Protein AF-A0A9P6BK01-F1 (afdb_monomer_lite)

Structure (mmCIF, N/CA/C/O backbone):
data_AF-A0A9P6BK01-F1
#
_entry.id   AF-A0A9P6BK01-F1
#
loop_
_atom_site.group_PDB
_atom_site.id
_atom_site.type_symbol
_atom_site.label_atom_id
_atom_site.label_alt_id
_atom_site.label_comp_id
_atom_site.label_asym_id
_atom_site.label_entity_id
_atom_site.label_seq_id
_atom_site.pdbx_PDB_ins_code
_atom_site.Cartn_x
_atom_site.Cartn_y
_atom_site.Cartn_z
_atom_site.occupancy
_atom_site.B_iso_or_equiv
_atom_site.auth_seq_id
_atom_site.auth_comp_id
_atom_site.auth_asym_id
_atom_site.auth_atom_id
_atom_site.pdbx_PDB_model_num
ATOM 1 N N . PRO A 1 1 ? -1.335 26.432 8.986 1.00 70.12 1 PRO A N 1
ATOM 2 C CA . PRO A 1 1 ? -2.713 26.936 8.759 1.00 70.12 1 PRO A CA 1
ATOM 3 C C . PRO A 1 1 ? -3.712 26.022 9.475 1.00 70.12 1 PRO A C 1
ATOM 5 O O . PRO A 1 1 ? -3.526 24.813 9.412 1.00 70.12 1 PRO A O 1
ATOM 8 N N . ASP A 1 2 ? -4.699 26.567 10.192 1.00 81.12 2 ASP A N 1
ATOM 9 C CA . ASP A 1 2 ? -5.766 25.748 10.791 1.00 81.12 2 ASP A CA 1
ATOM 10 C C . ASP A 1 2 ? -6.653 25.167 9.677 1.00 81.12 2 ASP A C 1
ATOM 12 O O . ASP A 1 2 ? -7.021 25.878 8.739 1.00 81.12 2 ASP A O 1
ATOM 16 N N . HIS A 1 3 ? -6.980 23.879 9.778 1.00 87.94 3 HIS A N 1
ATOM 17 C CA . HIS A 1 3 ? -7.926 23.202 8.897 1.00 87.94 3 HIS A CA 1
ATOM 18 C C . HIS A 1 3 ? -9.234 23.025 9.674 1.00 87.94 3 HIS A C 1
ATOM 20 O O . HIS A 1 3 ? -9.408 21.997 10.328 1.00 87.94 3 HIS A O 1
ATOM 26 N N . PRO A 1 4 ? -10.163 23.999 9.622 1.00 86.81 4 PRO A N 1
ATOM 27 C CA . PRO A 1 4 ? -11.284 24.079 10.558 1.00 86.81 4 PRO A CA 1
ATOM 28 C C . PRO A 1 4 ? -12.218 22.863 10.507 1.00 86.81 4 PRO A C 1
ATOM 30 O O . PRO A 1 4 ? -12.826 22.524 11.516 1.00 86.81 4 PRO A O 1
ATOM 33 N N . LEU A 1 5 ? -12.313 22.174 9.366 1.00 89.00 5 LEU A N 1
ATOM 34 C CA . LEU A 1 5 ? -13.068 20.920 9.258 1.00 89.00 5 LEU A CA 1
ATOM 35 C C . LEU A 1 5 ? -12.388 19.766 10.007 1.00 89.00 5 LEU A C 1
ATOM 37 O O . LEU A 1 5 ? -13.056 18.934 10.602 1.00 89.00 5 LEU A O 1
ATOM 41 N N . VAL A 1 6 ? -11.061 19.719 10.037 1.00 87.44 6 VAL A N 1
ATOM 42 C CA . VAL A 1 6 ? -10.340 18.686 10.787 1.00 87.44 6 VAL A CA 1
ATOM 43 C C . VAL A 1 6 ? -10.355 19.026 12.274 1.00 87.44 6 VAL A C 1
ATOM 45 O O . VAL A 1 6 ? -10.785 18.217 13.091 1.00 87.44 6 VAL A O 1
ATOM 48 N N . SER A 1 7 ? -9.950 20.243 12.634 1.00 88.31 7 SER A N 1
ATOM 49 C CA . SER A 1 7 ? -9.804 20.646 14.033 1.00 88.31 7 SER A CA 1
ATOM 50 C C . SER A 1 7 ? -11.149 20.759 14.754 1.00 88.31 7 SER A C 1
ATOM 52 O O . SER A 1 7 ? -11.323 20.184 15.825 1.00 88.31 7 SER A O 1
ATOM 54 N N . LYS A 1 8 ? -12.135 21.452 14.172 1.00 86.25 8 LYS A N 1
ATOM 55 C CA . LYS A 1 8 ? -13.398 21.759 14.867 1.00 86.25 8 LYS A CA 1
ATOM 56 C C . LYS A 1 8 ? -14.461 20.682 14.696 1.00 86.25 8 LYS A C 1
ATOM 58 O O . LYS A 1 8 ? -15.172 20.402 15.655 1.00 86.25 8 LYS A O 1
ATOM 63 N N . LEU A 1 9 ? -14.592 20.107 13.498 1.00 87.56 9 LEU A N 1
ATOM 64 C CA . LEU A 1 9 ? -15.647 19.129 13.218 1.00 87.56 9 LEU A CA 1
ATOM 65 C C . LEU A 1 9 ? -15.230 17.703 13.587 1.00 87.56 9 LEU A C 1
ATOM 67 O O . LEU A 1 9 ? -16.054 16.983 14.133 1.00 87.56 9 LEU A O 1
ATOM 71 N N . ILE A 1 10 ? -13.986 17.298 13.311 1.00 88.00 10 ILE A N 1
ATOM 72 C CA . ILE A 1 10 ? -13.547 15.915 13.547 1.00 88.00 10 ILE A CA 1
ATOM 73 C C . ILE A 1 10 ? -12.878 15.760 14.911 1.00 88.00 10 ILE A C 1
ATOM 75 O O . ILE A 1 10 ? -13.281 14.892 15.667 1.00 88.00 10 ILE A O 1
ATOM 79 N N . ILE A 1 11 ? -11.867 16.570 15.244 1.00 88.19 11 ILE A N 1
ATOM 80 C CA . ILE A 1 11 ? -11.061 16.367 16.464 1.00 88.19 11 ILE A CA 1
ATOM 81 C C . ILE A 1 11 ? -11.810 16.826 17.722 1.00 88.19 11 ILE A C 1
ATOM 83 O O . ILE A 1 11 ? -11.884 16.090 18.700 1.00 88.19 11 ILE A O 1
ATOM 87 N N . ASN A 1 12 ? -12.397 18.026 17.704 1.00 90.50 12 ASN A N 1
ATOM 88 C CA . ASN A 1 12 ? -13.030 18.605 18.897 1.00 90.50 12 ASN A CA 1
ATOM 89 C C . ASN A 1 12 ? -14.449 18.078 19.180 1.00 90.50 12 ASN A C 1
ATOM 91 O O . ASN A 1 12 ? -14.996 18.349 20.249 1.00 90.50 12 ASN A O 1
ATOM 95 N N . ASN A 1 13 ? -15.064 17.349 18.245 1.00 93.44 13 ASN A N 1
ATOM 96 C CA . ASN A 1 13 ? -16.362 16.710 18.449 1.00 93.44 13 ASN A CA 1
ATOM 97 C C . ASN A 1 13 ? -16.159 15.220 18.736 1.00 93.44 13 ASN A C 1
ATOM 99 O O . ASN A 1 13 ? -15.876 14.444 17.829 1.00 93.44 13 ASN A O 1
ATOM 103 N N . THR A 1 14 ? -16.354 14.813 19.988 1.00 92.12 14 THR A N 1
ATOM 104 C CA . THR A 1 14 ? -16.082 13.443 20.450 1.00 92.12 14 THR A CA 1
ATOM 105 C C . THR A 1 14 ? -16.875 12.370 19.703 1.00 92.12 14 THR A C 1
ATOM 107 O O . THR A 1 14 ? -16.336 11.302 19.423 1.00 92.12 14 THR A O 1
ATOM 110 N N . ALA A 1 15 ? -18.131 12.641 19.332 1.00 92.31 15 ALA A N 1
ATOM 111 C CA . ALA A 1 15 ? -18.961 11.679 18.608 1.00 92.31 15 ALA A CA 1
ATOM 112 C C . ALA A 1 15 ? -18.468 11.469 17.168 1.00 92.31 15 ALA A C 1
ATOM 114 O O . ALA A 1 15 ? -18.382 10.335 16.700 1.00 92.31 15 ALA A O 1
ATOM 115 N N . ILE A 1 16 ? -18.115 12.556 16.476 1.00 92.62 16 ILE A N 1
ATOM 116 C CA . ILE A 1 16 ? -17.583 12.490 15.107 1.00 92.62 16 ILE A CA 1
ATOM 117 C C . ILE A 1 16 ? -16.173 11.900 15.115 1.00 92.62 16 ILE A C 1
ATOM 119 O O . ILE A 1 16 ? -15.849 11.092 14.248 1.00 92.62 16 ILE A O 1
ATOM 123 N N . ASN A 1 17 ? -15.357 12.248 16.110 1.00 94.38 17 ASN A N 1
ATOM 124 C CA . ASN A 1 17 ? -14.024 11.691 16.287 1.00 94.38 17 ASN A CA 1
ATOM 125 C C . ASN A 1 17 ? -14.071 10.163 16.416 1.00 94.38 17 ASN A C 1
ATOM 127 O O . ASN A 1 17 ? -13.411 9.466 15.651 1.00 94.38 17 ASN A O 1
ATOM 131 N N . ALA A 1 18 ? -14.926 9.643 17.302 1.00 94.69 18 ALA A N 1
ATOM 132 C CA . ALA A 1 18 ? -15.086 8.204 17.495 1.00 94.69 18 ALA A CA 1
ATOM 133 C C . ALA A 1 18 ? -15.556 7.490 16.214 1.00 94.69 18 ALA A C 1
ATOM 135 O O . ALA A 1 18 ? -15.053 6.418 15.880 1.00 94.69 18 ALA A O 1
ATOM 136 N N . GLN A 1 19 ? -16.484 8.091 15.459 1.00 94.56 19 GLN A N 1
ATOM 137 C CA . GLN A 1 19 ? -16.909 7.550 14.161 1.00 94.56 19 GLN A CA 1
ATOM 138 C C . GLN A 1 19 ? -15.774 7.559 13.135 1.00 94.56 19 GLN A C 1
ATOM 140 O O . GLN A 1 19 ? -15.598 6.590 12.403 1.00 94.56 19 GLN A O 1
ATOM 145 N N . PHE A 1 20 ? -14.988 8.631 13.086 1.00 94.44 20 PHE A N 1
ATOM 146 C CA . PHE A 1 20 ? -13.842 8.736 12.192 1.00 94.44 20 PHE A CA 1
ATOM 147 C C . PHE A 1 20 ? -12.786 7.666 12.497 1.00 94.44 20 PHE A C 1
ATOM 149 O O . PHE A 1 20 ? -12.338 6.973 11.583 1.00 94.44 20 PHE A O 1
ATOM 156 N N . GLU A 1 21 ? -12.438 7.468 13.770 1.00 95.25 21 GLU A N 1
ATOM 157 C CA . GLU A 1 21 ? -11.526 6.396 14.184 1.00 95.25 21 GLU A CA 1
ATOM 158 C C . GLU A 1 21 ? -12.068 5.012 13.820 1.00 95.25 21 GLU A C 1
ATOM 160 O O . GLU A 1 21 ? -11.318 4.167 13.331 1.00 95.25 21 GLU A O 1
ATOM 165 N N . GLN A 1 22 ? -13.369 4.783 14.015 1.00 95.56 22 GLN A N 1
ATOM 166 C CA . GLN A 1 22 ? -14.016 3.528 13.647 1.00 95.56 22 GLN A CA 1
ATOM 167 C C . GLN A 1 22 ? -13.943 3.272 12.134 1.00 95.56 22 GLN A C 1
ATOM 169 O O . GLN A 1 22 ? -13.589 2.172 11.715 1.00 95.56 22 GLN A O 1
ATOM 174 N N . ILE A 1 23 ? -14.192 4.291 11.309 1.00 94.62 23 ILE A N 1
ATOM 175 C CA . ILE A 1 23 ? -14.073 4.191 9.848 1.00 94.62 23 ILE A CA 1
ATOM 176 C C . ILE A 1 23 ? -12.631 3.864 9.442 1.00 94.62 23 ILE A C 1
ATOM 178 O O . ILE A 1 23 ? -12.413 2.997 8.597 1.00 94.62 23 ILE A O 1
ATOM 182 N N . LEU A 1 24 ? -11.632 4.510 10.053 1.00 95.56 24 LEU A N 1
ATOM 183 C CA . LEU A 1 24 ? -10.226 4.201 9.777 1.00 95.56 24 LEU A CA 1
ATOM 184 C C . LEU A 1 24 ? -9.875 2.757 10.149 1.00 95.56 24 LEU A C 1
ATOM 186 O O . LEU A 1 24 ? -9.231 2.065 9.356 1.00 95.56 24 LEU A O 1
ATOM 190 N N . LYS A 1 25 ? -10.333 2.286 11.315 1.00 95.38 25 LYS A N 1
ATOM 191 C CA . LYS A 1 25 ? -10.171 0.890 11.748 1.00 95.38 25 LYS A CA 1
ATOM 192 C C . LYS A 1 25 ? -10.785 -0.072 10.739 1.00 95.38 25 LYS A C 1
ATOM 194 O O . LYS A 1 25 ? -10.135 -1.041 10.353 1.00 95.38 25 LYS A O 1
ATOM 199 N N . GLU A 1 26 ? -11.999 0.205 10.273 1.00 93.75 26 GLU A N 1
ATOM 200 C CA . GLU A 1 26 ? -12.689 -0.623 9.282 1.00 93.75 26 GLU A CA 1
ATOM 201 C C . GLU A 1 26 ? -11.953 -0.659 7.943 1.00 93.75 26 GLU A C 1
ATOM 203 O O . GLU A 1 26 ? -11.720 -1.745 7.409 1.00 93.75 26 GLU A O 1
ATOM 208 N N . ILE A 1 27 ? -11.537 0.495 7.416 1.00 94.38 27 ILE A N 1
ATOM 209 C CA . ILE A 1 27 ? -10.816 0.583 6.139 1.00 94.38 27 ILE A CA 1
ATOM 210 C C . ILE A 1 27 ? -9.513 -0.213 6.205 1.00 94.38 27 ILE A C 1
ATOM 212 O O . ILE A 1 27 ? -9.269 -1.045 5.332 1.00 94.38 27 ILE A O 1
ATOM 216 N N . VAL A 1 28 ? -8.697 -0.001 7.241 1.00 95.38 28 VAL A N 1
ATOM 217 C CA . VAL A 1 28 ? -7.407 -0.693 7.396 1.00 95.38 28 VAL A CA 1
ATOM 218 C C . VAL A 1 28 ? -7.601 -2.185 7.656 1.00 95.38 28 VAL A C 1
ATOM 220 O O . VAL A 1 28 ? -6.824 -2.992 7.165 1.00 95.38 28 VAL A O 1
ATOM 223 N N . SER A 1 29 ? -8.663 -2.583 8.355 1.00 93.81 29 SER A N 1
ATOM 224 C CA . SER A 1 29 ? -8.945 -4.000 8.626 1.00 93.81 29 SER A CA 1
ATOM 225 C C . SER A 1 29 ? -9.477 -4.766 7.413 1.00 93.81 29 SER A C 1
ATOM 227 O O . SER A 1 29 ? -9.433 -5.997 7.397 1.00 93.81 29 SER A O 1
ATOM 229 N N . THR A 1 30 ? -10.007 -4.071 6.404 1.00 92.12 30 THR A N 1
ATOM 230 C CA . THR A 1 30 ? -10.716 -4.698 5.278 1.00 92.12 30 THR A CA 1
ATOM 231 C C . THR A 1 30 ? -10.017 -4.451 3.949 1.00 92.12 30 THR A C 1
ATOM 233 O O . THR A 1 30 ? -9.491 -5.390 3.361 1.00 92.12 30 THR A O 1
ATOM 236 N N . ALA A 1 31 ? -9.982 -3.204 3.486 1.00 91.75 31 ALA A N 1
ATOM 237 C CA . ALA A 1 31 ? -9.515 -2.852 2.153 1.00 91.75 31 ALA A CA 1
ATOM 238 C C . ALA A 1 31 ? -8.033 -2.464 2.130 1.00 91.75 31 ALA A C 1
ATOM 240 O O . ALA A 1 31 ? -7.303 -2.903 1.253 1.00 91.75 31 ALA A O 1
ATOM 241 N N . PHE A 1 32 ? -7.568 -1.675 3.101 1.00 93.94 32 PHE A N 1
ATOM 242 C CA . PHE A 1 32 ? -6.222 -1.091 3.107 1.00 93.94 32 PHE A CA 1
ATOM 243 C C . PHE A 1 32 ? -5.226 -1.887 3.971 1.00 93.94 32 PHE A C 1
ATOM 245 O O . PHE A 1 32 ? -4.370 -1.314 4.641 1.00 93.94 32 PHE A O 1
ATOM 252 N N . LYS A 1 33 ? -5.343 -3.219 3.986 1.00 93.38 33 LYS A N 1
ATOM 253 C CA . LYS A 1 33 ? -4.351 -4.113 4.611 1.00 93.38 33 LYS A CA 1
ATOM 254 C C . LYS A 1 33 ? -3.371 -4.666 3.575 1.00 93.38 33 LYS A C 1
ATOM 256 O O . LYS A 1 33 ? -3.774 -4.847 2.422 1.00 93.38 33 LYS A O 1
ATOM 261 N N . PRO A 1 34 ? -2.130 -5.006 3.976 1.00 94.56 34 PRO A N 1
ATOM 262 C CA . PRO A 1 34 ? -1.108 -5.503 3.055 1.00 94.56 34 PRO A CA 1
ATOM 263 C C . PRO A 1 34 ? -1.567 -6.692 2.210 1.00 94.56 34 PRO A C 1
ATOM 265 O O . PRO A 1 34 ? -1.380 -6.685 1.002 1.00 94.56 34 PRO A O 1
ATOM 268 N N . GLU A 1 35 ? -2.242 -7.677 2.808 1.00 93.38 35 GLU A N 1
ATOM 269 C CA . GLU A 1 35 ? -2.708 -8.873 2.090 1.00 93.38 35 GLU A CA 1
ATOM 270 C C . GLU A 1 35 ? -3.648 -8.539 0.920 1.00 93.38 35 GLU A C 1
ATOM 272 O O . GLU A 1 35 ? -3.481 -9.056 -0.184 1.00 93.38 35 GLU A O 1
ATOM 277 N N . ALA A 1 36 ? -4.614 -7.643 1.144 1.00 93.00 36 ALA A N 1
ATOM 278 C CA . ALA A 1 36 ? -5.579 -7.245 0.123 1.00 93.00 36 ALA A CA 1
ATOM 279 C C . ALA A 1 36 ? -4.936 -6.339 -0.937 1.00 93.00 36 ALA A C 1
ATOM 281 O O . ALA A 1 36 ? -5.160 -6.513 -2.136 1.00 93.00 36 ALA A O 1
ATOM 282 N N . MET A 1 37 ? -4.118 -5.376 -0.505 1.00 95.00 37 MET A N 1
ATOM 283 C CA . MET A 1 37 ? -3.514 -4.398 -1.410 1.00 95.00 37 MET A CA 1
ATOM 284 C C . MET A 1 37 ? -2.391 -4.967 -2.250 1.00 95.00 37 MET A C 1
ATOM 286 O O . MET A 1 37 ? -2.324 -4.637 -3.429 1.00 95.00 37 MET A O 1
ATOM 290 N N . ASN A 1 38 ? -1.581 -5.875 -1.715 1.00 95.38 38 ASN A N 1
ATOM 291 C CA . ASN A 1 38 ? -0.534 -6.520 -2.497 1.00 95.38 38 ASN A CA 1
ATOM 292 C C . ASN A 1 38 ? -1.140 -7.322 -3.655 1.00 95.38 38 ASN A C 1
ATOM 294 O O . ASN A 1 38 ? -0.718 -7.145 -4.793 1.00 95.38 38 ASN A O 1
ATOM 298 N N . ALA A 1 39 ? -2.187 -8.115 -3.393 1.00 93.88 39 ALA A N 1
ATOM 299 C CA . ALA A 1 39 ? -2.881 -8.872 -4.435 1.00 93.88 39 ALA A CA 1
ATOM 300 C C . ALA A 1 39 ? -3.513 -7.959 -5.501 1.00 93.88 39 ALA A C 1
ATOM 302 O O . ALA A 1 39 ? -3.463 -8.253 -6.696 1.00 93.88 39 ALA A O 1
ATOM 303 N N . HIS A 1 40 ? -4.092 -6.831 -5.079 1.00 94.19 40 HIS A N 1
ATOM 304 C CA . HIS A 1 40 ? -4.655 -5.856 -6.007 1.00 94.19 40 HIS A CA 1
ATOM 305 C C . HIS A 1 40 ? -3.579 -5.181 -6.866 1.00 94.19 40 HIS A C 1
ATOM 307 O O . HIS A 1 40 ? -3.749 -5.075 -8.078 1.00 94.19 40 HIS A O 1
ATOM 313 N N . MET A 1 41 ? -2.465 -4.767 -6.259 1.00 95.69 41 MET A N 1
ATOM 314 C CA . MET A 1 41 ? -1.333 -4.170 -6.966 1.00 95.69 41 MET A CA 1
ATOM 315 C C . MET A 1 41 ? -0.718 -5.136 -7.977 1.00 95.69 41 MET A C 1
ATOM 317 O O . MET A 1 41 ? -0.463 -4.729 -9.104 1.00 95.69 41 MET A O 1
ATOM 321 N N . ASP A 1 42 ? -0.540 -6.407 -7.609 1.00 96.06 42 ASP A N 1
ATOM 322 C CA . ASP A 1 42 ? -0.001 -7.434 -8.509 1.00 96.06 42 ASP A CA 1
ATOM 323 C C . ASP A 1 42 ? -0.923 -7.658 -9.715 1.00 96.06 42 ASP A C 1
ATOM 325 O O . ASP A 1 42 ? -0.472 -7.727 -10.861 1.00 96.06 42 ASP A O 1
ATOM 329 N N . SER A 1 43 ? -2.237 -7.693 -9.474 1.00 96.50 43 SER A N 1
ATOM 330 C CA . SER A 1 43 ? -3.241 -7.782 -10.537 1.00 96.50 43 SER A CA 1
ATOM 331 C C . SER A 1 43 ? -3.204 -6.561 -11.462 1.00 96.50 43 SER A C 1
ATOM 333 O O . SER A 1 43 ? -3.157 -6.710 -12.684 1.00 96.50 43 SER A O 1
ATOM 335 N N . LEU A 1 44 ? -3.164 -5.350 -10.897 1.00 96.00 44 LEU A N 1
ATOM 336 C CA . LEU A 1 44 ? -3.091 -4.114 -11.674 1.00 96.00 44 LEU A CA 1
ATOM 337 C C . LEU A 1 44 ? -1.803 -4.025 -12.488 1.00 96.00 44 LEU A C 1
ATOM 339 O O . LEU A 1 44 ? -1.881 -3.715 -13.673 1.00 96.00 44 LEU A O 1
ATOM 343 N N . GLN A 1 45 ? -0.648 -4.330 -11.891 1.00 95.88 45 GLN A N 1
ATOM 344 C CA . GLN A 1 45 ? 0.634 -4.347 -12.592 1.00 95.88 45 GLN A CA 1
ATOM 345 C C . GLN A 1 45 ? 0.560 -5.285 -13.793 1.00 95.88 45 GLN A C 1
ATOM 347 O O . GLN A 1 45 ? 0.884 -4.872 -14.902 1.00 95.88 45 GLN A O 1
ATOM 352 N N . SER A 1 46 ? 0.082 -6.519 -13.595 1.00 96.69 46 SER A N 1
ATOM 353 C CA . SER A 1 46 ? -0.063 -7.484 -14.686 1.00 96.69 46 SER A CA 1
ATOM 354 C C . SER A 1 46 ? -1.030 -6.999 -15.764 1.00 96.69 46 SER A C 1
ATOM 356 O O . SER A 1 46 ? -0.791 -7.246 -16.943 1.00 96.69 46 SER A O 1
ATOM 358 N N . MET A 1 47 ? -2.119 -6.335 -15.375 1.00 97.19 47 MET A N 1
ATOM 359 C CA . MET A 1 47 ? -3.143 -5.854 -16.300 1.00 97.19 47 MET A CA 1
ATOM 360 C C . MET A 1 47 ? -2.632 -4.706 -17.176 1.00 97.19 47 MET A C 1
ATOM 362 O O . MET A 1 47 ? -2.919 -4.691 -18.369 1.00 97.19 47 MET A O 1
ATOM 366 N N . ILE A 1 48 ? -1.874 -3.765 -16.605 1.00 97.06 48 ILE A N 1
ATOM 367 C CA . ILE A 1 48 ? -1.417 -2.554 -17.309 1.00 97.06 48 ILE A CA 1
ATOM 368 C C . ILE A 1 48 ? 0.020 -2.658 -17.833 1.00 97.06 48 ILE A C 1
ATOM 370 O O . ILE A 1 48 ? 0.510 -1.716 -18.449 1.00 97.06 48 ILE A O 1
ATOM 374 N N . SER A 1 49 ? 0.714 -3.777 -17.596 1.00 96.81 49 SER A N 1
ATOM 375 C CA . SER A 1 49 ? 2.136 -3.947 -17.933 1.00 96.81 49 SER A CA 1
ATOM 376 C C . SER A 1 49 ? 2.433 -3.671 -19.410 1.00 96.81 49 SER A C 1
ATOM 378 O O . SER A 1 49 ? 3.402 -2.981 -19.725 1.00 96.81 49 SER A O 1
ATOM 380 N N . LEU A 1 50 ? 1.574 -4.155 -20.313 1.00 96.94 50 LEU A N 1
ATOM 381 C CA . LEU A 1 50 ? 1.731 -3.948 -21.753 1.00 96.94 50 LEU A CA 1
ATOM 382 C C . LEU A 1 50 ? 1.639 -2.463 -22.129 1.00 96.94 50 LEU A C 1
ATOM 384 O O . LEU A 1 50 ? 2.489 -1.956 -22.861 1.00 96.94 50 LEU A O 1
ATOM 388 N N . ASP A 1 51 ? 0.633 -1.767 -21.599 1.00 97.00 51 ASP A N 1
ATOM 389 C CA . ASP A 1 51 ? 0.429 -0.342 -21.858 1.00 97.00 51 ASP A CA 1
ATOM 390 C C . ASP A 1 51 ? 1.567 0.493 -21.259 1.00 97.00 51 ASP A C 1
ATOM 392 O O . ASP A 1 51 ? 2.059 1.421 -21.899 1.00 97.00 51 ASP A O 1
ATOM 396 N N . ALA A 1 52 ? 2.046 0.121 -20.067 1.00 95.12 52 ALA A N 1
ATOM 397 C CA . ALA A 1 52 ? 3.191 0.759 -19.426 1.00 95.12 52 ALA A CA 1
ATOM 398 C C . ALA A 1 52 ? 4.478 0.585 -20.249 1.00 95.12 52 ALA A C 1
ATOM 400 O O . ALA A 1 52 ? 5.224 1.548 -20.438 1.00 95.12 52 ALA A O 1
ATOM 401 N N . GLN A 1 53 ? 4.731 -0.616 -20.783 1.00 96.50 53 GLN A N 1
ATOM 402 C CA . GLN A 1 53 ? 5.883 -0.874 -21.648 1.00 96.50 53 GLN A CA 1
ATOM 403 C C . GLN A 1 53 ? 5.819 -0.033 -22.925 1.00 96.50 53 GLN A C 1
ATOM 405 O O . GLN A 1 53 ? 6.822 0.561 -23.330 1.00 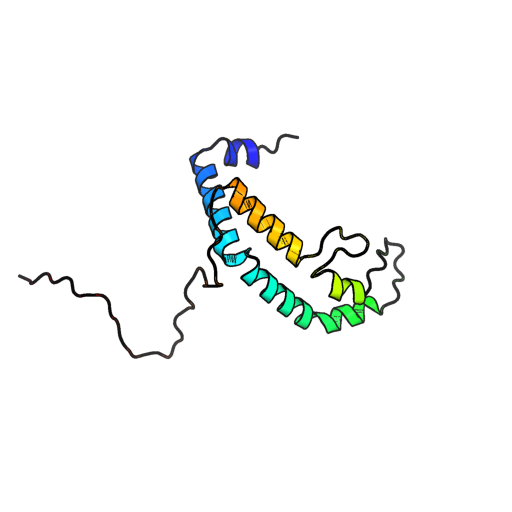96.50 53 GLN A O 1
ATOM 410 N N . TRP A 1 54 ? 4.641 0.029 -23.549 1.00 95.50 54 TRP A N 1
ATOM 411 C CA . TRP A 1 54 ? 4.430 0.849 -24.732 1.00 95.50 54 TRP A CA 1
ATOM 412 C C . TRP A 1 54 ? 4.666 2.334 -24.434 1.00 95.50 54 TRP A C 1
ATOM 414 O O . TRP A 1 54 ? 5.461 2.957 -25.136 1.00 95.50 54 TRP A O 1
ATOM 424 N N . ASP A 1 55 ? 4.081 2.884 -23.367 1.00 93.25 55 ASP A N 1
ATOM 425 C CA . ASP A 1 55 ? 4.221 4.302 -23.004 1.00 93.25 55 ASP A CA 1
ATOM 426 C C . ASP A 1 55 ? 5.672 4.695 -22.667 1.00 93.25 55 ASP A C 1
ATOM 428 O O . ASP A 1 55 ? 6.138 5.774 -23.052 1.00 93.25 55 ASP A O 1
ATOM 432 N N . CYS A 1 56 ? 6.421 3.799 -22.013 1.00 92.19 56 CYS A N 1
ATOM 433 C CA . CYS A 1 56 ? 7.841 4.003 -21.702 1.00 92.19 56 CYS A CA 1
ATOM 434 C C . CYS A 1 56 ? 8.748 3.946 -22.944 1.00 92.19 56 CYS A C 1
ATOM 436 O O . CYS A 1 56 ? 9.863 4.463 -22.912 1.00 92.19 56 CYS A O 1
ATOM 438 N N . SER A 1 57 ? 8.297 3.332 -24.044 1.00 93.12 57 SER A N 1
ATOM 439 C CA . SER A 1 57 ? 9.057 3.272 -25.303 1.00 93.12 57 SER A CA 1
ATOM 440 C C . SER A 1 57 ? 8.952 4.553 -26.143 1.00 93.12 57 SER A C 1
ATOM 442 O O . SER A 1 57 ? 9.730 4.757 -27.079 1.00 93.12 57 SER A O 1
ATOM 444 N N . LEU A 1 58 ? 7.987 5.425 -25.832 1.00 91.50 58 LEU A N 1
ATOM 445 C CA . LEU A 1 58 ? 7.706 6.618 -26.622 1.00 91.50 58 LEU A CA 1
ATOM 446 C C . LEU A 1 58 ? 8.729 7.724 -26.355 1.00 91.50 58 LEU A C 1
ATOM 448 O O . LEU A 1 58 ? 9.000 8.106 -25.217 1.00 91.50 58 LEU A O 1
ATOM 452 N N . THR A 1 59 ? 9.232 8.329 -27.431 1.00 89.75 59 THR A N 1
ATOM 453 C CA . THR A 1 59 ? 10.048 9.544 -27.326 1.00 89.75 59 THR A CA 1
ATOM 454 C C . THR A 1 59 ? 9.157 10.732 -26.961 1.00 89.75 59 THR A C 1
ATOM 456 O O . THR A 1 59 ? 8.248 11.105 -27.705 1.00 89.75 59 THR A O 1
ATOM 459 N N . ARG A 1 60 ? 9.407 11.350 -25.802 1.00 86.62 60 ARG A N 1
ATOM 460 C CA . ARG A 1 60 ? 8.662 12.529 -25.342 1.00 86.62 60 ARG A CA 1
ATOM 461 C C . ARG A 1 60 ? 9.161 13.776 -26.078 1.00 86.62 60 ARG A C 1
ATOM 463 O O . ARG A 1 60 ? 10.316 14.158 -25.944 1.00 86.62 60 ARG A O 1
ATOM 470 N N . HIS A 1 61 ? 8.274 14.428 -26.829 1.00 87.88 61 HIS A N 1
ATOM 471 C CA . HIS A 1 61 ? 8.572 15.683 -27.542 1.00 87.88 61 HIS A CA 1
ATOM 472 C C . HIS A 1 61 ? 8.083 16.942 -26.811 1.00 87.88 61 HIS A C 1
ATOM 474 O O . HIS A 1 61 ? 8.376 18.059 -27.232 1.00 87.88 61 HIS A O 1
ATOM 480 N N . SER A 1 62 ? 7.310 16.773 -25.736 1.00 86.19 62 SER A N 1
ATOM 481 C CA . SER A 1 62 ? 6.803 17.894 -24.945 1.00 86.19 62 SER A CA 1
ATOM 482 C C . SER A 1 62 ? 7.946 18.565 -24.169 1.00 86.19 62 SER A C 1
ATOM 484 O O . SER A 1 62 ? 8.744 17.848 -23.568 1.00 86.19 62 SER A O 1
ATOM 486 N N . PRO A 1 63 ? 8.006 19.909 -24.099 1.00 86.25 63 PRO A N 1
ATOM 487 C CA . PRO A 1 63 ? 9.019 20.644 -23.333 1.00 86.25 63 PRO A CA 1
ATOM 488 C C . PRO A 1 63 ? 8.813 20.579 -21.804 1.00 86.25 63 PRO A C 1
ATOM 490 O O . PRO A 1 63 ? 9.435 21.339 -21.065 1.00 86.25 63 PRO A O 1
ATOM 493 N N . GLY A 1 64 ? 7.898 19.732 -21.321 1.00 84.50 64 GLY A N 1
ATOM 494 C CA . GLY A 1 64 ? 7.629 19.542 -19.897 1.00 84.50 64 GLY A CA 1
ATOM 495 C C . GLY A 1 64 ? 8.711 18.743 -19.164 1.00 84.50 64 GLY A C 1
ATOM 496 O O . GLY A 1 64 ? 9.679 18.266 -19.754 1.00 84.50 64 GLY A O 1
ATOM 497 N N . ILE A 1 65 ? 8.519 18.578 -17.853 1.00 81.88 65 ILE A N 1
ATOM 498 C CA . ILE A 1 65 ? 9.399 17.765 -17.005 1.00 81.88 65 ILE A CA 1
ATOM 499 C C . ILE A 1 65 ? 9.327 16.308 -17.471 1.00 81.88 65 ILE A C 1
ATOM 501 O O . ILE A 1 65 ? 8.249 15.712 -17.495 1.00 81.88 65 ILE A O 1
ATOM 505 N N . ASN A 1 66 ? 10.480 15.740 -17.818 1.00 81.06 66 ASN A N 1
ATOM 506 C CA . ASN A 1 66 ? 10.635 14.313 -18.052 1.00 81.06 66 ASN A CA 1
ATOM 507 C C . ASN A 1 66 ? 11.339 13.693 -16.841 1.00 81.06 66 ASN A C 1
ATOM 509 O O . ASN A 1 66 ? 12.521 13.948 -16.626 1.00 81.06 66 ASN A O 1
ATOM 513 N N . GLN A 1 67 ? 10.612 12.872 -16.083 1.00 80.69 67 GLN A N 1
ATOM 514 C CA . GLN A 1 67 ? 11.147 12.165 -14.912 1.00 80.69 67 GLN A CA 1
ATOM 515 C C . GLN A 1 67 ? 12.008 10.949 -15.290 1.00 80.69 67 GLN A C 1
ATOM 517 O O . GLN A 1 67 ? 12.458 10.224 -14.413 1.00 80.69 67 GLN A O 1
ATOM 522 N N . ASN A 1 68 ? 12.215 10.697 -16.592 1.00 85.06 68 ASN A N 1
ATOM 523 C CA . ASN A 1 68 ? 12.961 9.555 -17.130 1.00 85.06 68 ASN A CA 1
ATOM 524 C C . ASN A 1 68 ? 12.516 8.208 -16.544 1.00 85.06 68 ASN A C 1
ATOM 526 O O . ASN A 1 68 ? 13.319 7.290 -16.423 1.00 85.06 68 ASN A O 1
ATOM 530 N N . TYR A 1 69 ? 11.234 8.106 -16.189 1.00 89.38 69 TYR A N 1
ATOM 531 C CA . TYR A 1 69 ? 10.653 6.904 -15.619 1.00 89.38 69 TYR A CA 1
ATOM 532 C C . TYR A 1 69 ? 10.691 5.775 -16.645 1.00 89.38 69 TYR A C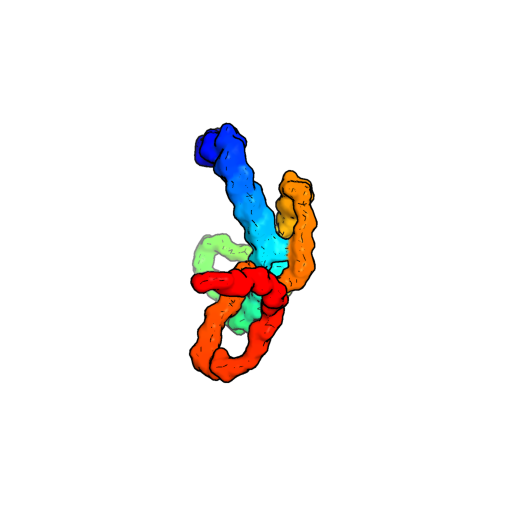 1
ATOM 534 O O . TYR A 1 69 ? 10.173 5.919 -17.756 1.00 89.38 69 TYR A O 1
ATOM 542 N N . THR A 1 70 ? 11.330 4.671 -16.281 1.00 92.75 70 THR A N 1
ATOM 543 C CA . THR A 1 70 ? 11.546 3.531 -17.168 1.00 92.75 70 THR A CA 1
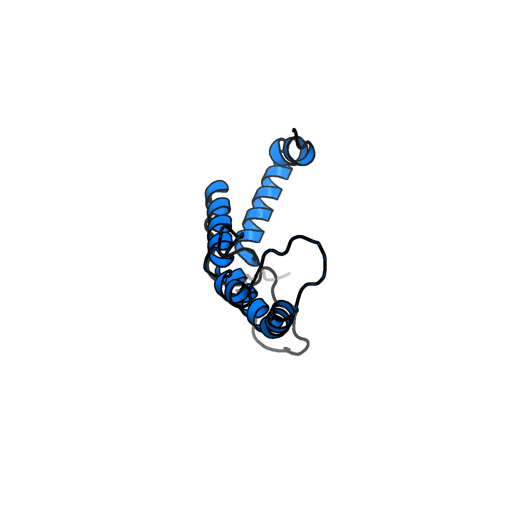ATOM 544 C C . THR A 1 70 ? 10.554 2.403 -16.897 1.00 92.75 70 THR A C 1
ATOM 546 O O . THR A 1 70 ? 9.894 2.335 -15.859 1.00 92.75 70 THR A O 1
ATOM 549 N N . PHE A 1 71 ? 10.476 1.451 -17.827 1.00 94.69 71 PHE A N 1
ATOM 550 C CA . PHE A 1 71 ? 9.705 0.229 -17.599 1.00 94.69 71 PHE A CA 1
ATOM 551 C C . PHE A 1 71 ? 10.314 -0.656 -16.495 1.00 94.69 71 PHE A C 1
ATOM 553 O O . PHE A 1 71 ? 9.613 -1.447 -15.869 1.00 94.69 71 PHE A O 1
ATOM 560 N N . GLU A 1 72 ? 11.613 -0.532 -16.227 1.00 94.19 72 GLU A N 1
ATOM 561 C CA . GLU A 1 72 ? 12.239 -1.189 -15.080 1.00 94.19 72 GLU A CA 1
ATOM 562 C C . GLU A 1 72 ? 11.748 -0.563 -13.769 1.00 94.19 72 GLU A C 1
ATOM 564 O O . GLU A 1 72 ? 11.295 -1.288 -12.883 1.00 94.19 72 GLU A O 1
ATOM 569 N N . ASP A 1 73 ? 11.695 0.772 -13.699 1.00 94.12 73 ASP A N 1
ATOM 570 C CA . ASP A 1 73 ? 11.137 1.492 -12.549 1.00 94.12 73 ASP A CA 1
ATOM 571 C C . ASP A 1 73 ? 9.676 1.099 -12.285 1.00 94.12 73 ASP A C 1
ATOM 573 O O . ASP A 1 73 ? 9.284 0.911 -11.133 1.00 94.12 73 ASP A O 1
ATOM 577 N N . PHE A 1 74 ? 8.879 0.901 -13.342 1.00 93.56 74 PHE A N 1
ATOM 578 C CA . PHE A 1 74 ? 7.508 0.384 -13.244 1.00 93.56 74 PHE A CA 1
ATOM 579 C C . PHE A 1 74 ? 7.419 -0.962 -12.519 1.00 93.56 74 PHE A C 1
ATOM 581 O O . PHE A 1 74 ? 6.534 -1.159 -11.685 1.00 93.56 74 PHE A O 1
ATOM 588 N N . ASN A 1 75 ? 8.333 -1.886 -12.811 1.00 94.00 75 ASN A N 1
ATOM 589 C CA . ASN A 1 75 ? 8.321 -3.211 -12.197 1.00 94.00 75 ASN A CA 1
ATOM 590 C C . ASN A 1 75 ? 8.909 -3.197 -10.780 1.00 94.00 75 ASN A C 1
ATOM 592 O O . ASN A 1 75 ? 8.391 -3.877 -9.892 1.00 94.00 75 ASN A O 1
ATOM 596 N N . ASN A 1 76 ? 9.951 -2.399 -10.553 1.00 94.81 76 ASN A N 1
ATOM 597 C CA . ASN A 1 76 ? 10.673 -2.379 -9.285 1.00 94.81 76 ASN A CA 1
ATOM 598 C C . ASN A 1 76 ? 9.956 -1.542 -8.215 1.00 94.81 76 ASN A C 1
ATOM 600 O O . ASN A 1 76 ? 9.991 -1.893 -7.031 1.00 94.81 76 ASN A O 1
ATOM 604 N N . ASN A 1 77 ? 9.214 -0.494 -8.600 1.00 94.12 77 ASN A N 1
ATOM 605 C CA . ASN A 1 77 ? 8.596 0.424 -7.638 1.00 94.12 77 ASN A CA 1
ATOM 606 C C . ASN A 1 77 ? 7.487 -0.195 -6.769 1.00 94.12 77 ASN A C 1
ATOM 608 O O . ASN A 1 77 ? 7.037 0.396 -5.788 1.00 94.12 77 ASN A O 1
ATOM 612 N N . LEU A 1 78 ? 7.058 -1.420 -7.053 1.00 93.94 78 LEU A N 1
ATOM 613 C CA . LEU A 1 78 ? 6.186 -2.150 -6.137 1.00 93.94 78 LEU A CA 1
ATOM 614 C C . LEU A 1 78 ? 6.883 -2.522 -4.829 1.00 93.94 78 LEU A C 1
ATOM 616 O O . LEU A 1 78 ? 6.220 -2.600 -3.795 1.00 93.94 78 LEU A O 1
ATOM 620 N N . ILE A 1 79 ? 8.196 -2.749 -4.860 1.00 94.88 79 ILE A N 1
ATOM 621 C CA . ILE A 1 79 ? 8.948 -3.327 -3.741 1.00 94.88 79 ILE A CA 1
ATOM 622 C C . ILE A 1 79 ? 9.997 -2.351 -3.214 1.00 94.88 79 ILE A C 1
ATOM 624 O O . ILE A 1 79 ? 10.212 -2.291 -2.006 1.00 94.88 79 ILE A O 1
ATOM 628 N N . GLU A 1 80 ? 10.609 -1.548 -4.078 1.00 94.50 80 GLU A N 1
ATOM 629 C CA . GLU A 1 80 ? 11.716 -0.669 -3.707 1.00 94.50 80 GLU A CA 1
ATOM 630 C C . GLU A 1 80 ? 11.500 0.779 -4.170 1.00 94.50 80 GLU A C 1
ATOM 632 O O . GLU A 1 80 ? 10.693 1.046 -5.064 1.00 94.50 80 GLU A O 1
ATOM 637 N N . PRO A 1 81 ? 12.161 1.756 -3.526 1.00 92.81 81 PRO A N 1
ATOM 638 C CA . PRO A 1 81 ? 12.227 3.103 -4.071 1.00 92.81 81 PRO A CA 1
ATOM 639 C C . PRO A 1 81 ? 12.892 3.087 -5.452 1.00 92.81 81 PRO A C 1
ATOM 641 O O . PRO A 1 81 ? 13.862 2.368 -5.677 1.00 92.81 81 PRO A O 1
ATOM 644 N N . VAL A 1 82 ? 12.396 3.928 -6.351 1.00 91.19 82 VAL A N 1
ATOM 645 C CA . VAL A 1 82 ? 12.974 4.174 -7.682 1.00 91.19 82 VAL A CA 1
ATOM 646 C C . VAL A 1 82 ? 13.119 5.678 -7.855 1.00 91.19 82 VAL A C 1
ATOM 648 O O . VAL A 1 82 ? 12.337 6.399 -7.250 1.00 91.19 82 VAL A O 1
ATOM 651 N N . ALA A 1 83 ? 14.075 6.152 -8.659 1.00 84.06 83 ALA A N 1
ATOM 652 C CA . ALA A 1 83 ? 14.308 7.570 -8.991 1.00 84.06 83 ALA A CA 1
ATOM 653 C C . ALA A 1 83 ? 13.666 8.603 -8.018 1.00 84.06 83 ALA A C 1
ATOM 655 O O . ALA A 1 83 ? 14.045 8.680 -6.849 1.00 84.06 83 ALA A O 1
ATOM 656 N N . ASP A 1 84 ? 12.669 9.371 -8.474 1.00 82.06 84 ASP A N 1
ATOM 657 C CA . ASP A 1 84 ? 11.971 10.414 -7.700 1.00 82.06 84 ASP A CA 1
ATOM 658 C C . ASP A 1 84 ? 10.874 9.882 -6.747 1.00 82.06 84 ASP A C 1
ATOM 660 O O . ASP 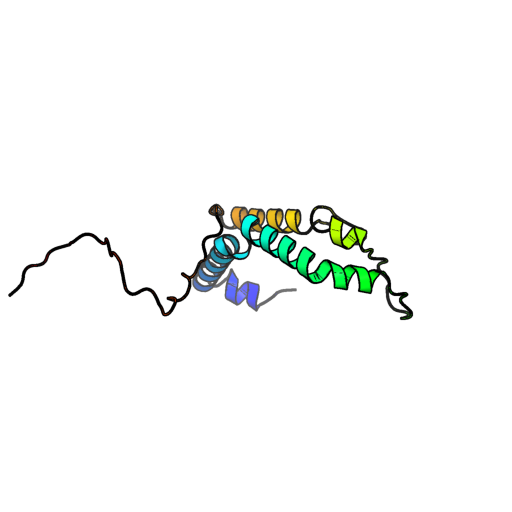A 1 84 ? 10.046 10.639 -6.233 1.00 82.06 84 ASP A O 1
ATOM 664 N N . MET A 1 85 ? 10.837 8.572 -6.500 1.00 85.12 85 MET A N 1
ATOM 665 C CA . MET A 1 85 ? 9.846 7.875 -5.679 1.00 85.12 85 MET A CA 1
ATOM 666 C C . MET A 1 85 ? 10.518 7.241 -4.454 1.00 85.12 85 MET A C 1
ATOM 668 O O . MET A 1 85 ? 11.068 6.143 -4.497 1.00 85.12 85 MET A O 1
ATOM 672 N N . GLY A 1 86 ? 10.433 7.930 -3.312 1.00 87.88 86 GLY A N 1
ATOM 673 C CA . GLY A 1 86 ? 11.162 7.580 -2.083 1.00 87.88 86 GLY A CA 1
ATOM 674 C C . GLY A 1 86 ? 10.712 6.314 -1.338 1.00 87.88 86 GLY A C 1
ATOM 675 O O . GLY A 1 86 ? 11.222 6.053 -0.250 1.00 87.88 8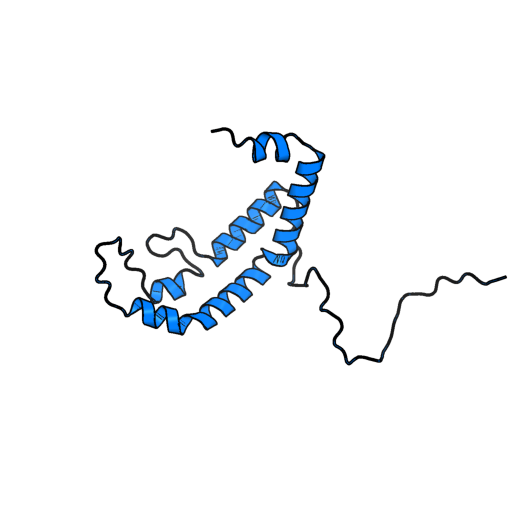6 GLY A O 1
ATOM 676 N N . ALA A 1 87 ? 9.761 5.542 -1.867 1.00 90.62 87 ALA A N 1
ATOM 677 C CA . ALA A 1 87 ? 9.341 4.263 -1.298 1.00 90.62 87 ALA A CA 1
ATOM 678 C C . ALA A 1 87 ? 8.752 3.342 -2.372 1.00 90.62 87 ALA A C 1
ATOM 680 O O . ALA A 1 87 ? 8.142 3.813 -3.334 1.00 90.62 87 ALA A O 1
ATOM 681 N N . GLY A 1 88 ? 8.878 2.032 -2.148 1.00 94.75 88 GLY A N 1
ATOM 682 C CA . GLY A 1 88 ? 8.089 1.041 -2.870 1.00 94.75 88 GLY A CA 1
ATOM 683 C C . GLY A 1 88 ? 6.638 1.023 -2.375 1.00 94.75 88 GLY A C 1
ATOM 684 O O . GLY A 1 88 ? 6.381 1.238 -1.185 1.00 94.75 88 GLY A O 1
ATOM 685 N N . LEU A 1 89 ? 5.683 0.744 -3.262 1.00 94.50 89 LEU A N 1
ATOM 686 C CA . LEU A 1 89 ? 4.252 0.793 -2.937 1.00 94.50 89 LEU A CA 1
ATOM 687 C C . LEU A 1 89 ? 3.836 -0.223 -1.862 1.00 94.50 89 LEU A C 1
ATOM 689 O O . LEU A 1 89 ? 3.108 0.146 -0.937 1.00 94.50 89 LEU A O 1
ATOM 693 N N . LYS A 1 90 ? 4.308 -1.476 -1.936 1.00 96.25 90 LYS A N 1
ATOM 694 C CA . LYS A 1 90 ? 3.962 -2.515 -0.950 1.00 96.25 90 LYS A CA 1
ATOM 695 C C . LYS A 1 90 ? 4.525 -2.192 0.446 1.00 96.25 90 LYS A C 1
ATOM 697 O O . LYS A 1 90 ? 3.727 -2.155 1.388 1.00 96.25 90 LYS A O 1
ATOM 702 N N . PRO A 1 91 ? 5.826 -1.856 0.614 1.00 96.12 91 PRO A N 1
ATOM 703 C CA . PRO A 1 91 ? 6.344 -1.397 1.906 1.00 96.12 91 PRO A CA 1
ATOM 704 C C . PRO A 1 91 ? 5.640 -0.146 2.434 1.00 96.12 91 PRO A C 1
ATOM 706 O O . PRO A 1 91 ? 5.424 -0.015 3.638 1.00 96.12 91 PRO A O 1
ATOM 709 N N . TRP A 1 92 ? 5.264 0.785 1.550 1.00 95.75 92 TRP A N 1
ATOM 710 C CA . TRP A 1 92 ? 4.547 1.988 1.959 1.00 95.75 92 TRP A CA 1
ATOM 711 C C . TRP A 1 92 ? 3.161 1.657 2.519 1.00 95.75 92 TRP A C 1
ATOM 713 O O . TRP A 1 92 ? 2.806 2.160 3.585 1.00 95.75 92 TRP A O 1
ATOM 723 N N . VAL A 1 93 ? 2.392 0.780 1.863 1.00 96.38 93 VAL A N 1
ATOM 724 C CA . VAL A 1 93 ? 1.088 0.338 2.385 1.00 96.38 93 VAL A CA 1
ATOM 725 C C . VAL A 1 93 ? 1.241 -0.350 3.734 1.00 96.38 93 VAL A C 1
ATOM 727 O O . VAL A 1 93 ? 0.501 -0.020 4.661 1.00 96.38 93 VAL A O 1
ATOM 730 N N . GLU A 1 94 ? 2.219 -1.244 3.878 1.00 96.31 94 GLU A N 1
ATOM 731 C CA . GLU A 1 94 ? 2.505 -1.907 5.151 1.00 96.31 94 GLU A CA 1
ATOM 732 C C . GLU A 1 94 ? 2.824 -0.901 6.261 1.00 96.31 94 GLU A C 1
ATOM 734 O O . GLU A 1 94 ? 2.187 -0.907 7.318 1.00 96.31 94 GLU A O 1
ATOM 739 N N . TYR A 1 95 ? 3.740 0.030 5.998 1.00 96.56 95 TYR A N 1
ATOM 740 C CA . TYR A 1 95 ? 4.098 1.084 6.939 1.00 96.56 95 TYR A CA 1
ATOM 741 C C . TYR A 1 95 ? 2.886 1.930 7.355 1.00 96.56 95 TYR A C 1
ATOM 743 O O . TYR A 1 95 ? 2.684 2.204 8.544 1.00 96.56 95 TYR A O 1
ATOM 751 N N . ARG A 1 96 ? 2.048 2.340 6.396 1.00 96.50 96 ARG A N 1
ATOM 752 C CA . ARG A 1 96 ? 0.870 3.175 6.664 1.00 96.50 96 ARG A CA 1
ATOM 753 C C . ARG A 1 96 ? -0.202 2.420 7.442 1.00 96.50 96 ARG A C 1
ATOM 755 O O . ARG A 1 96 ? -0.725 2.978 8.406 1.00 96.50 96 ARG A O 1
ATOM 762 N N . ALA A 1 97 ? -0.496 1.176 7.071 1.00 96.81 97 ALA A N 1
ATOM 763 C CA . ALA A 1 97 ? -1.459 0.335 7.775 1.00 96.81 97 ALA A CA 1
ATOM 764 C C . ALA A 1 97 ? -1.028 0.111 9.236 1.00 96.81 97 ALA A C 1
ATOM 766 O O . ALA A 1 97 ? -1.808 0.363 10.157 1.00 96.81 97 ALA A O 1
ATOM 767 N N . ASN A 1 98 ? 0.243 -0.240 9.459 1.00 96.88 98 ASN A N 1
ATOM 768 C CA . ASN A 1 98 ? 0.805 -0.453 10.796 1.00 96.88 98 ASN A CA 1
ATOM 769 C C . ASN A 1 98 ? 0.842 0.831 11.637 1.00 96.88 98 ASN A C 1
ATOM 771 O O . ASN A 1 98 ? 0.590 0.798 12.844 1.00 96.88 98 ASN A O 1
ATOM 775 N N . THR A 1 99 ? 1.111 1.980 11.013 1.00 97.56 99 THR A N 1
ATOM 776 C CA . THR A 1 99 ? 1.093 3.279 11.700 1.00 97.56 99 THR A CA 1
ATOM 777 C C . THR A 1 99 ? -0.307 3.609 12.212 1.00 97.56 99 THR A C 1
ATOM 779 O O . THR A 1 99 ? -0.456 3.986 13.373 1.00 97.56 99 THR A O 1
ATOM 782 N N . VAL A 1 100 ? -1.342 3.424 11.385 1.00 96.88 100 VAL A N 1
ATOM 783 C CA . VAL A 1 100 ? -2.736 3.663 11.797 1.00 96.88 100 VAL A CA 1
ATOM 784 C C . VAL A 1 100 ? -3.157 2.683 12.896 1.00 96.88 100 VAL A C 1
ATOM 786 O O . VAL A 1 100 ? -3.754 3.103 13.885 1.00 96.88 100 VAL A O 1
ATOM 789 N N . ALA A 1 101 ? -2.788 1.404 12.769 1.00 96.81 101 ALA A N 1
ATOM 790 C CA . ALA A 1 101 ? -3.018 0.384 13.795 1.00 96.81 101 ALA A CA 1
ATOM 791 C C . ALA A 1 101 ? -2.421 0.772 15.154 1.00 96.81 101 ALA A C 1
ATOM 793 O O . ALA A 1 101 ? -3.105 0.736 16.178 1.00 96.81 101 ALA A O 1
ATOM 794 N N . THR A 1 102 ? -1.173 1.242 15.139 1.00 97.88 102 THR A N 1
ATOM 795 C CA . THR A 1 102 ? -0.452 1.688 16.336 1.00 97.88 102 THR A CA 1
ATOM 796 C C . THR A 1 102 ? -1.087 2.936 16.950 1.00 97.88 102 THR A C 1
ATOM 798 O O . THR A 1 102 ? -1.314 2.978 18.155 1.00 97.88 102 THR A O 1
ATOM 801 N N . GLN A 1 103 ? -1.406 3.946 16.135 1.00 96.44 103 GLN A N 1
ATOM 802 C CA . GLN A 1 103 ? -1.973 5.214 16.609 1.00 96.44 103 GLN A CA 1
ATOM 803 C C . GLN A 1 103 ? -3.377 5.056 17.202 1.00 96.44 103 GLN A C 1
ATOM 805 O O . GLN A 1 103 ? -3.715 5.758 18.150 1.00 96.44 103 GLN A O 1
ATOM 810 N N . LEU A 1 104 ? -4.180 4.133 16.665 1.00 95.81 104 LEU A N 1
ATOM 811 C CA . LEU A 1 104 ? -5.554 3.880 17.112 1.00 95.81 104 LEU A CA 1
ATOM 812 C C . LEU A 1 104 ? -5.682 2.678 18.066 1.00 95.81 104 LEU A C 1
ATOM 814 O O . LEU A 1 104 ? -6.802 2.315 18.443 1.00 95.81 104 LEU A O 1
ATOM 818 N N . GLY A 1 105 ? -4.559 2.050 18.430 1.00 96.56 105 GLY A N 1
ATOM 819 C CA . GLY A 1 105 ? -4.482 0.977 19.421 1.00 96.56 105 GLY A CA 1
ATOM 820 C C . GLY A 1 105 ? -5.264 -0.287 19.057 1.00 96.56 105 GLY A C 1
ATOM 821 O O . GLY A 1 105 ? -5.951 -0.838 19.915 1.00 96.56 105 GLY A O 1
ATOM 822 N N . PHE A 1 106 ? -5.197 -0.746 17.805 1.00 96.00 106 PHE A N 1
ATOM 823 C CA . PHE A 1 106 ? -5.851 -1.987 17.370 1.00 96.00 106 PHE A CA 1
ATOM 824 C C . PHE A 1 106 ? -4.904 -2.889 16.574 1.00 96.00 106 PHE A C 1
ATOM 826 O O . PHE A 1 106 ? -3.859 -2.452 16.099 1.00 96.00 106 PHE A O 1
ATOM 833 N N . THR A 1 107 ? -5.276 -4.159 16.425 1.00 95.56 107 THR A N 1
ATOM 834 C CA . THR A 1 107 ? -4.556 -5.126 15.593 1.00 95.56 107 THR A CA 1
ATOM 835 C C . THR A 1 107 ? -5.287 -5.330 14.274 1.00 95.56 107 THR A C 1
ATOM 837 O O . THR A 1 107 ? -6.514 -5.433 14.237 1.00 95.56 107 THR A O 1
ATOM 840 N N . ILE A 1 108 ? -4.535 -5.393 13.177 1.00 94.19 108 ILE A N 1
ATOM 841 C CA . ILE A 1 108 ? -5.103 -5.674 11.858 1.00 94.19 108 ILE A CA 1
ATOM 842 C C . ILE A 1 108 ? -5.467 -7.166 11.818 1.00 94.19 108 ILE A C 1
ATOM 844 O O . ILE A 1 108 ? -4.586 -8.001 12.038 1.00 94.19 108 ILE A O 1
ATOM 848 N N . PRO A 1 109 ? -6.738 -7.530 11.576 1.00 92.44 109 PRO A N 1
ATOM 849 C CA . PRO A 1 109 ? -7.137 -8.927 11.506 1.00 92.44 109 PRO A CA 1
ATOM 850 C C . PRO A 1 109 ? -6.531 -9.608 10.265 1.00 92.44 109 PRO A C 1
ATOM 852 O O . PRO A 1 109 ? -6.492 -8.989 9.195 1.00 92.44 109 PRO A O 1
ATOM 855 N N . PRO A 1 110 ? -6.096 -10.876 10.382 1.00 89.75 110 PRO A N 1
ATOM 856 C CA . PRO A 1 110 ? -5.556 -11.628 9.254 1.00 89.75 110 PRO A CA 1
ATOM 857 C C . PRO A 1 110 ? -6.650 -12.026 8.252 1.00 89.75 110 PRO A C 1
ATOM 859 O O . PRO A 1 110 ? -7.836 -12.099 8.593 1.00 89.75 110 PRO A O 1
ATOM 862 N N . GLY A 1 111 ? -6.237 -12.362 7.030 1.00 86.94 111 GLY A N 1
ATOM 863 C CA . GLY A 1 111 ? -7.109 -12.849 5.962 1.00 86.94 111 GLY A CA 1
ATOM 864 C C . GLY A 1 111 ? -7.751 -11.722 5.161 1.00 86.94 111 GLY A C 1
ATOM 865 O O . GLY A 1 111 ? -7.673 -10.559 5.531 1.00 86.94 111 GLY A O 1
ATOM 866 N N . THR A 1 112 ? -8.442 -12.055 4.070 1.00 81.94 112 THR A N 1
ATOM 867 C CA . THR A 1 112 ? -9.011 -11.096 3.099 1.00 81.94 112 THR A CA 1
ATOM 868 C C . THR A 1 112 ? -10.535 -11.163 2.999 1.00 81.94 112 THR A C 1
ATOM 870 O O . THR A 1 112 ? -11.104 -10.812 1.972 1.00 81.94 112 THR A O 1
ATOM 873 N N . ALA A 1 113 ? -11.210 -11.610 4.064 1.00 75.94 113 ALA A N 1
ATOM 874 C CA . ALA A 1 113 ? -12.665 -11.725 4.069 1.00 75.94 113 ALA A CA 1
ATOM 875 C C . ALA A 1 113 ? -13.342 -10.388 3.724 1.00 75.94 113 ALA A C 1
ATOM 877 O O . ALA A 1 113 ? -12.998 -9.341 4.286 1.00 75.94 113 ALA A O 1
ATOM 878 N N . ASP A 1 114 ? -14.317 -10.448 2.817 1.00 73.56 114 ASP A N 1
ATOM 879 C CA . ASP A 1 114 ? -15.093 -9.283 2.419 1.00 73.56 114 ASP A CA 1
ATOM 880 C C . ASP A 1 114 ? -15.908 -8.752 3.600 1.00 73.56 114 ASP A C 1
ATOM 882 O O . ASP A 1 114 ? -16.562 -9.502 4.327 1.00 73.56 114 ASP A O 1
ATOM 886 N N . ARG A 1 115 ? -15.926 -7.424 3.756 1.00 76.88 115 ARG A N 1
ATOM 887 C CA . ARG A 1 115 ? -16.790 -6.746 4.738 1.00 76.88 115 ARG A CA 1
ATOM 888 C C . ARG A 1 115 ? -18.270 -7.051 4.491 1.00 76.88 115 ARG A C 1
ATOM 890 O O . ARG A 1 115 ? -19.074 -7.033 5.418 1.00 76.88 115 ARG A O 1
ATOM 897 N N . VAL A 1 116 ? -18.631 -7.253 3.226 1.00 80.12 116 VAL A N 1
ATOM 898 C CA . VAL A 1 116 ? -20.003 -7.471 2.780 1.00 80.12 116 VAL A CA 1
ATOM 899 C C . VAL A 1 116 ? -20.060 -8.844 2.122 1.00 80.12 116 VAL A C 1
ATOM 901 O O . VAL A 1 116 ? -19.273 -9.083 1.207 1.00 80.12 116 VAL A O 1
ATOM 904 N N . PRO A 1 117 ? -20.961 -9.744 2.555 1.00 77.12 117 PRO A N 1
ATOM 905 C CA . PRO A 1 117 ? -21.098 -11.037 1.909 1.00 77.12 117 PRO A CA 1
ATOM 906 C C . PRO A 1 117 ? -21.453 -10.843 0.430 1.00 77.12 117 PRO A C 1
ATOM 908 O O . PRO A 1 117 ? -22.170 -9.893 0.089 1.00 77.12 117 PRO A O 1
ATOM 911 N N . PRO A 1 118 ? -20.981 -11.735 -0.455 1.00 77.25 118 PRO A N 1
ATOM 912 C CA . PRO A 1 118 ? -21.343 -11.665 -1.858 1.00 77.25 118 PRO A CA 1
ATOM 913 C C . PRO A 1 118 ? -22.872 -11.710 -1.999 1.00 77.25 118 PRO A C 1
ATOM 915 O O . PRO A 1 118 ? -23.539 -12.411 -1.228 1.00 77.25 118 PRO A O 1
ATOM 918 N N . PRO A 1 119 ? -23.447 -10.974 -2.968 1.00 82.69 119 PRO A N 1
ATOM 919 C CA . PRO A 1 119 ? -24.880 -11.033 -3.208 1.00 82.69 119 PRO A CA 1
ATOM 920 C C . PRO A 1 119 ? -25.296 -12.485 -3.498 1.00 82.69 119 PRO A C 1
ATOM 922 O O . PRO A 1 119 ? -24.515 -13.230 -4.108 1.00 82.69 119 PRO A O 1
ATOM 925 N N . PRO A 1 120 ? -26.506 -12.906 -3.085 1.00 81.94 120 PRO A N 1
ATOM 926 C CA . PRO A 1 120 ? -27.011 -14.231 -3.413 1.00 81.94 120 PRO A CA 1
ATOM 927 C C . PRO A 1 120 ? -26.916 -14.465 -4.923 1.00 81.94 120 PRO A C 1
ATOM 929 O O . PRO A 1 120 ? -27.407 -13.660 -5.713 1.00 81.94 120 PRO A O 1
ATOM 932 N N . ARG A 1 121 ? -26.267 -15.556 -5.341 1.00 77.69 121 ARG A N 1
ATOM 933 C CA . ARG A 1 121 ? -26.332 -15.986 -6.740 1.00 77.69 121 ARG A CA 1
ATOM 934 C C . ARG A 1 121 ? -27.729 -16.551 -6.978 1.00 77.69 121 ARG A C 1
ATOM 936 O O . ARG A 1 121 ? -28.117 -17.499 -6.294 1.00 77.69 121 ARG A O 1
ATOM 943 N N . ASP A 1 122 ? -28.456 -16.000 -7.947 1.00 66.94 122 ASP A N 1
ATOM 944 C CA . ASP A 1 122 ? -29.712 -16.579 -8.431 1.00 66.94 122 ASP A CA 1
ATOM 945 C C . ASP A 1 122 ? -29.437 -17.997 -8.959 1.00 66.94 122 ASP A C 1
ATOM 947 O O . ASP A 1 122 ? -28.985 -18.192 -10.085 1.00 66.94 122 ASP A O 1
ATOM 951 N N . GLY A 1 123 ? -29.630 -19.002 -8.097 1.00 58.03 123 GLY A N 1
ATOM 952 C CA . GLY A 1 123 ? -29.397 -20.406 -8.438 1.00 58.03 123 GLY A CA 1
ATOM 953 C C . GLY A 1 123 ? -29.280 -21.400 -7.278 1.00 58.03 123 GLY A C 1
ATOM 954 O O . GLY A 1 123 ? -29.562 -22.576 -7.486 1.00 58.03 123 GLY A O 1
ATOM 955 N N . THR A 1 124 ? -28.938 -20.997 -6.049 1.00 48.38 124 THR A N 1
ATOM 956 C CA . THR A 1 124 ? -28.870 -21.947 -4.915 1.00 48.38 124 THR A CA 1
ATOM 957 C C . THR A 1 124 ? -30.176 -21.990 -4.124 1.00 48.38 124 THR A C 1
ATOM 959 O O . THR A 1 124 ? -30.301 -21.398 -3.054 1.00 48.38 124 THR A O 1
ATOM 962 N N . LYS A 1 125 ? -31.155 -22.743 -4.638 1.00 47.03 125 LYS A N 1
ATOM 963 C CA . LYS A 1 125 ? -32.117 -23.438 -3.770 1.00 47.03 125 LYS A CA 1
ATOM 964 C C . LYS A 1 125 ? -31.421 -24.695 -3.218 1.00 47.03 125 LYS A C 1
ATOM 966 O O . LYS A 1 125 ? -31.077 -25.574 -3.998 1.00 47.03 125 LYS A O 1
ATOM 971 N N . GLY A 1 126 ? -31.263 -24.7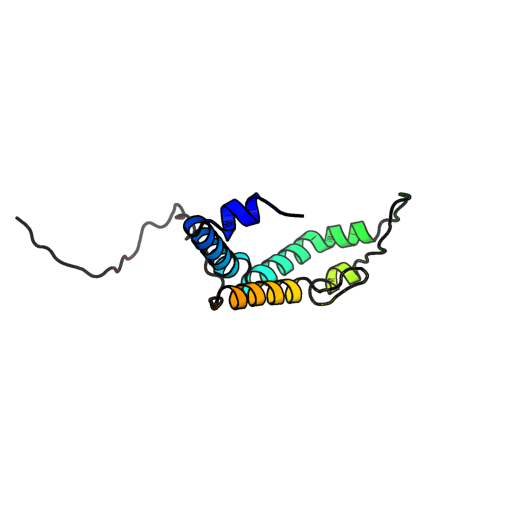73 -1.892 1.00 45.50 126 GLY A N 1
ATOM 972 C CA . GLY A 1 126 ? -30.750 -25.935 -1.134 1.00 45.50 126 GLY A CA 1
ATOM 973 C C . GLY A 1 126 ? -29.235 -25.871 -0.877 1.00 45.50 126 GLY A C 1
ATOM 974 O O . GLY A 1 126 ? -28.474 -25.635 -1.802 1.00 45.50 126 GLY A O 1
ATOM 975 N N . ASN A 1 127 ? -28.696 -26.030 0.334 1.00 40.41 127 ASN A N 1
ATOM 976 C CA . ASN A 1 127 ? -29.185 -26.706 1.534 1.00 40.41 127 ASN A CA 1
ATOM 977 C C . ASN A 1 127 ? -28.588 -26.079 2.804 1.00 40.41 127 ASN A C 1
ATOM 979 O O . ASN A 1 127 ? -27.405 -25.757 2.837 1.00 40.41 127 ASN A O 1
ATOM 983 N N . GLY A 1 128 ? -29.388 -26.081 3.874 1.00 35.62 128 GLY A N 1
ATOM 984 C CA . GLY A 1 128 ? -28.887 -26.364 5.221 1.00 35.62 128 GLY A CA 1
ATOM 985 C C . GLY A 1 128 ? -28.535 -25.162 6.088 1.00 35.62 128 GLY A C 1
ATOM 986 O O . GLY A 1 128 ? -27.369 -24.864 6.307 1.00 35.62 128 GLY A O 1
ATOM 987 N N . ALA A 1 129 ? -29.563 -24.541 6.662 1.00 42.75 129 ALA A N 1
ATOM 988 C CA . ALA A 1 129 ? -29.429 -23.768 7.886 1.00 42.75 129 ALA A CA 1
ATOM 989 C C . ALA A 1 129 ? -28.945 -24.668 9.036 1.00 42.75 129 ALA A C 1
ATOM 991 O O . ALA A 1 129 ? -29.473 -25.762 9.236 1.00 42.75 129 ALA A O 1
ATOM 992 N N . SER A 1 130 ? -28.022 -24.167 9.852 1.00 35.06 130 SER A N 1
ATOM 993 C CA . SER A 1 130 ? -27.878 -24.613 11.237 1.00 35.06 130 SER A CA 1
ATOM 994 C C . SER A 1 130 ? -27.695 -23.392 12.138 1.00 35.06 130 SER A C 1
ATOM 996 O O . SER A 1 130 ? -26.576 -23.007 12.468 1.00 35.06 130 SER A O 1
ATOM 998 N N . SER A 1 131 ? -28.813 -22.779 12.527 1.00 33.28 131 SER A N 1
ATOM 999 C CA . SER A 1 131 ? -28.894 -22.012 13.774 1.00 33.28 131 SER A CA 1
ATOM 1000 C C . SER A 1 131 ? -29.669 -22.850 14.793 1.00 33.28 131 SER A C 1
ATOM 1002 O O . SER A 1 131 ? -30.640 -23.508 14.410 1.00 33.28 131 SER A O 1
ATOM 1004 N N . PRO A 1 132 ? -29.231 -22.883 16.063 1.00 38.38 132 PRO A N 1
ATOM 1005 C CA . PRO A 1 132 ? -29.792 -23.777 17.060 1.00 38.38 132 PRO A CA 1
ATOM 1006 C C . PRO A 1 132 ? -31.189 -23.317 17.479 1.00 38.38 132 PRO A C 1
ATOM 1008 O O . PRO A 1 132 ? -31.477 -22.123 17.576 1.00 38.38 132 PRO A O 1
ATOM 1011 N N . ALA A 1 133 ? -32.050 -24.301 17.715 1.00 38.19 133 ALA A N 1
ATOM 1012 C CA . ALA A 1 133 ? -33.408 -24.120 18.188 1.00 38.19 133 ALA A CA 1
ATOM 1013 C C . ALA A 1 133 ? -33.419 -23.511 19.599 1.00 38.19 133 ALA A C 1
ATOM 1015 O O . ALA A 1 133 ? -32.947 -24.140 20.542 1.00 38.19 133 ALA A O 1
ATOM 1016 N N . ASN A 1 134 ? -34.016 -22.329 19.746 1.00 38.56 134 ASN A N 1
ATOM 1017 C CA . ASN A 1 134 ? -34.589 -21.895 21.016 1.00 38.56 134 ASN A CA 1
ATOM 1018 C C . ASN A 1 134 ? -36.106 -22.009 20.885 1.00 38.56 134 ASN A C 1
ATOM 1020 O O . ASN A 1 134 ? -36.738 -21.241 20.160 1.00 38.56 134 ASN A O 1
ATOM 1024 N N . GLY A 1 135 ? -36.651 -23.036 21.534 1.00 39.34 135 GLY A N 1
ATOM 1025 C CA . GLY A 1 135 ? -38.077 -23.304 21.588 1.00 39.34 135 GLY A CA 1
ATOM 1026 C C . GLY A 1 135 ? -38.820 -22.244 22.392 1.00 39.34 135 GLY A C 1
ATOM 1027 O O . GLY A 1 135 ? -38.374 -21.818 23.457 1.00 39.34 135 GLY A O 1
ATOM 1028 N N . PHE A 1 136 ? -39.981 -21.864 21.878 1.00 35.31 136 PHE A N 1
ATOM 1029 C CA . PHE A 1 136 ? -41.057 -21.304 22.675 1.00 35.31 136 PHE A CA 1
ATOM 1030 C C . PHE A 1 136 ? -42.352 -21.906 22.128 1.00 35.31 136 PHE A C 1
ATOM 1032 O O . PHE A 1 136 ? -42.781 -21.571 21.023 1.00 35.31 136 PHE A O 1
ATOM 1039 N N . ASP A 1 137 ? -42.877 -22.888 22.862 1.00 44.62 137 ASP A N 1
ATOM 1040 C CA . ASP A 1 137 ? -44.149 -23.548 22.577 1.00 44.62 137 ASP A CA 1
ATOM 1041 C C . ASP A 1 137 ? -45.321 -22.598 22.844 1.00 44.62 137 ASP A C 1
ATOM 1043 O O . ASP A 1 137 ? -45.233 -21.662 23.642 1.00 44.62 137 ASP A O 1
ATOM 1047 N N . GLY A 1 138 ? -46.397 -22.837 22.100 1.00 39.38 138 GLY A N 1
ATOM 1048 C CA . GLY A 1 138 ? -47.470 -21.892 21.846 1.00 39.38 138 GLY A CA 1
ATOM 1049 C C . GLY A 1 138 ? -48.502 -21.681 22.949 1.00 39.38 138 GLY A C 1
ATOM 1050 O O . GLY A 1 138 ? -48.497 -22.322 24.000 1.00 39.38 138 GLY A O 1
ATOM 1051 N N . VAL A 1 139 ? -49.447 -20.806 22.597 1.00 40.28 139 VAL A N 1
ATOM 1052 C CA . VAL A 1 139 ? -50.893 -20.982 22.796 1.00 40.28 139 VAL A CA 1
ATOM 1053 C C . VAL A 1 139 ? -51.579 -20.581 21.495 1.00 40.28 139 VAL A C 1
ATOM 1055 O O . VAL A 1 139 ? -51.170 -19.539 20.933 1.00 40.28 139 VAL A O 1
#

Secondary structure (DSSP, 8-state):
---HIIIIIIIS-HHHHHHHHHHHHHHHHHTSSHHHHHHHHHHHHHHHHHHHHHHHHSPP-SSS------HHHHHHTTTS-BTTB-S-HHHHHHHHHHHHHHHTT-PPPSS---SSPPPPPTT----------------

Sequence (139 aa):
PDHPLVSKLIINNTAINAQFEQILKEIVSTAFKPEAMNAHMDSLQSMISLDAQWDCSLTRHSPGINQNYTFEDFNNNLIEPVADMGAGLKPWVEYRANTVATQLGFTIPPGTADRVPPPPRDGTKGNGASSPANGFDGV

Radius of gyration: 23.44 Å; chains: 1; bounding box: 65×54×50 Å

Foldseek 3Di:
DDPCCCVPVAVVDPVNVVVVLVVLLVCLQACLDLVNVVVVLVVVCVVCLVVQQVVQPDDDPDPDDDQNCHSVNSVCLCQAADRPRHGRVSVVSNVVSVVSCVVSVHDRDDDHDHPDPDDDDVPDDDDDDDDDDDDDDDD

pLDDT: mean 84.99, std 17.52, range [33.28, 97.88]